Protein AF-A0A645GIV3-F1 (afdb_monomer_lite)

InterPro domains:
  IPR002508 N-acetylmuramoyl-L-alanine amidase, catalytic domain [PF01520] (1-38)

Secondary structure (DSSP, 8-state):
----------TTSHHHHHHHT-HHHHHHHHHHHHHHHHHHHHT-

Radius of gyration: 13.07 Å; chains: 1; bounding box: 32×14×31 Å

Foldseek 3Di:
DDDDDDDQADCPDPVRVVLVPDPVSVVVVVVVVVVVVVVVVVVD

pLDDT: mean 95.0, std 8.56, range [53.31, 98.69]

Structure (mmCIF, N/CA/C/O backbone):
data_AF-A0A645GIV3-F1
#
_entry.id   AF-A0A645GIV3-F1
#
loop_
_atom_site.group_PDB
_atom_site.id
_atom_site.type_symbol
_atom_site.label_atom_id
_atom_site.label_alt_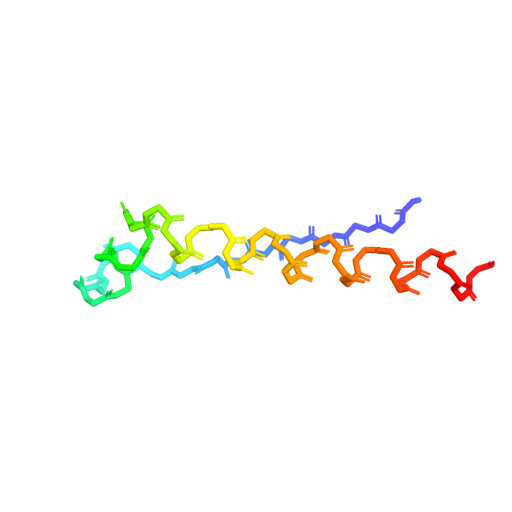id
_atom_site.label_comp_id
_atom_site.label_asym_id
_atom_site.label_entity_id
_atom_site.label_seq_id
_atom_site.pdbx_PDB_ins_code
_atom_site.Cartn_x
_atom_site.Cartn_y
_atom_site.Cartn_z
_atom_site.occupancy
_atom_site.B_iso_or_equiv
_atom_site.auth_seq_id
_atom_site.auth_comp_id
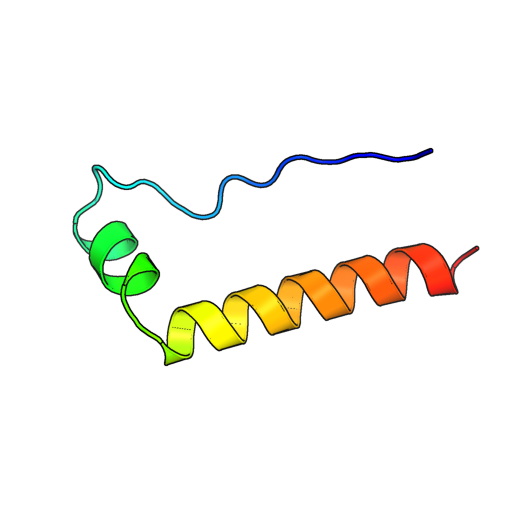_atom_site.auth_asym_id
_atom_site.auth_atom_id
_atom_site.pdbx_PDB_model_num
ATOM 1 N N . MET A 1 1 ? 21.514 0.059 -5.026 1.00 82.69 1 MET A N 1
ATOM 2 C CA . MET A 1 1 ? 20.119 -0.212 -5.431 1.00 82.69 1 MET A CA 1
ATOM 3 C C . MET A 1 1 ? 19.259 0.955 -4.969 1.00 82.69 1 MET A C 1
ATOM 5 O O . MET A 1 1 ? 19.473 1.387 -3.841 1.00 82.69 1 MET A O 1
ATOM 9 N N . PRO A 1 2 ? 18.367 1.500 -5.809 1.00 91.56 2 PRO A N 1
ATOM 10 C CA . PRO A 1 2 ? 17.433 2.552 -5.405 1.00 91.56 2 PRO A CA 1
ATOM 11 C C . PRO A 1 2 ? 16.379 2.006 -4.429 1.00 91.56 2 PRO A C 1
ATOM 13 O O . PRO A 1 2 ? 15.991 0.844 -4.538 1.00 91.56 2 PRO A O 1
ATOM 16 N N . ALA A 1 3 ? 15.929 2.832 -3.481 1.00 95.06 3 ALA A N 1
ATOM 17 C CA . ALA A 1 3 ? 14.934 2.457 -2.474 1.00 95.06 3 ALA A CA 1
ATOM 18 C C . ALA A 1 3 ? 14.007 3.636 -2.142 1.00 95.06 3 ALA A C 1
ATOM 20 O O . ALA A 1 3 ? 14.436 4.789 -2.168 1.00 95.06 3 ALA A O 1
ATOM 21 N N . ALA A 1 4 ? 12.752 3.331 -1.810 1.00 95.38 4 ALA A N 1
ATOM 22 C CA . ALA A 1 4 ? 11.759 4.288 -1.335 1.00 95.38 4 ALA A CA 1
ATOM 23 C C . ALA A 1 4 ? 10.832 3.617 -0.311 1.00 95.38 4 ALA A C 1
ATOM 25 O O . ALA A 1 4 ? 10.567 2.419 -0.407 1.00 95.38 4 ALA A O 1
ATOM 26 N N . LEU A 1 5 ? 10.334 4.404 0.643 1.00 97.62 5 LEU A N 1
ATOM 27 C CA . LEU A 1 5 ? 9.285 4.022 1.587 1.00 97.62 5 LEU A CA 1
ATOM 28 C C . LEU A 1 5 ? 8.053 4.875 1.283 1.00 97.62 5 LEU A C 1
ATOM 30 O O . LEU A 1 5 ? 8.180 6.082 1.078 1.00 97.62 5 LEU A O 1
ATOM 34 N N . LEU A 1 6 ? 6.884 4.241 1.211 1.00 96.94 6 LEU A N 1
ATOM 35 C CA . LEU A 1 6 ? 5.617 4.913 0.948 1.00 96.94 6 LEU A CA 1
ATOM 36 C C . LEU A 1 6 ? 4.722 4.792 2.178 1.00 96.94 6 LEU A C 1
ATOM 38 O O . LEU A 1 6 ? 4.410 3.682 2.603 1.00 96.94 6 LEU A O 1
ATOM 42 N N . GLU A 1 7 ? 4.273 5.934 2.686 1.00 97.38 7 GLU A N 1
ATOM 43 C CA . GLU A 1 7 ? 3.154 6.000 3.623 1.00 97.38 7 GLU A CA 1
ATOM 44 C C . GLU A 1 7 ? 1.853 6.020 2.817 1.00 97.38 7 GLU A C 1
ATOM 46 O O . GLU A 1 7 ? 1.656 6.882 1.960 1.00 97.38 7 GLU A O 1
ATOM 51 N N . LEU A 1 8 ? 0.987 5.034 3.049 1.00 96.62 8 LEU A N 1
ATOM 52 C CA . LEU A 1 8 ? -0.186 4.764 2.205 1.00 96.62 8 LEU A CA 1
ATOM 53 C C . LEU A 1 8 ? -1.482 5.407 2.727 1.00 96.62 8 LEU A C 1
ATOM 55 O O . LEU A 1 8 ? -2.501 5.394 2.038 1.00 96.62 8 LEU A O 1
ATOM 59 N N . GLY A 1 9 ? -1.435 5.970 3.935 1.00 96.94 9 GLY A N 1
ATOM 60 C CA . GLY A 1 9 ? -2.518 6.720 4.563 1.00 96.94 9 GLY A CA 1
ATOM 61 C C . GLY A 1 9 ? -2.355 6.814 6.082 1.00 96.94 9 GLY A C 1
ATOM 62 O O . GLY A 1 9 ? -1.499 6.156 6.675 1.00 96.94 9 GLY A O 1
ATOM 63 N N . TYR A 1 10 ? -3.201 7.615 6.726 1.00 98.12 10 TYR A N 1
ATOM 64 C CA . TYR A 1 10 ? -3.217 7.799 8.178 1.00 98.12 10 TYR A CA 1
ATOM 65 C C . TYR A 1 10 ? -4.241 6.887 8.861 1.00 98.12 10 TYR A C 1
ATOM 67 O O . TYR A 1 10 ? -5.448 7.067 8.726 1.00 98.12 10 TYR A O 1
ATOM 75 N N . MET A 1 11 ? -3.774 5.964 9.707 1.00 97.75 11 MET A N 1
ATOM 76 C CA . MET A 1 11 ? -4.664 5.059 10.456 1.00 97.75 11 MET A CA 1
ATOM 77 C C . MET A 1 11 ? -5.526 5.765 11.514 1.00 97.75 11 MET A C 1
ATOM 79 O O . MET A 1 11 ? -6.539 5.223 11.949 1.00 97.75 11 MET A O 1
ATOM 83 N N . THR A 1 12 ? -5.123 6.956 11.958 1.00 98.25 12 THR A N 1
ATOM 84 C CA . THR A 1 12 ? -5.867 7.773 12.928 1.00 98.25 12 THR A CA 1
ATOM 85 C C . THR A 1 12 ? -6.957 8.625 12.279 1.00 98.25 12 THR A C 1
ATOM 87 O O . THR A 1 12 ? -7.832 9.128 12.980 1.00 98.25 12 THR A O 1
ATOM 90 N N . ASN A 1 13 ? -6.934 8.777 10.952 1.00 98.56 13 ASN A N 1
ATOM 91 C CA . ASN A 1 13 ? -8.002 9.410 10.194 1.00 98.56 13 ASN A CA 1
ATOM 92 C C . ASN A 1 13 ? -9.051 8.346 9.847 1.00 98.56 13 ASN A C 1
ATOM 94 O O . ASN A 1 13 ? -8.742 7.350 9.200 1.00 98.56 13 ASN A O 1
ATOM 98 N N . SER A 1 14 ? -10.298 8.539 10.277 1.00 98.31 14 SER A N 1
ATOM 99 C CA . SER A 1 14 ? -11.355 7.535 10.108 1.00 98.31 14 SER A CA 1
ATOM 100 C C . SER A 1 14 ? -11.696 7.248 8.643 1.00 98.31 14 SER A C 1
ATOM 102 O O . SER A 1 14 ? -11.968 6.096 8.305 1.00 98.31 14 SER A O 1
ATOM 104 N N . THR A 1 15 ? -11.658 8.261 7.776 1.00 98.50 15 THR A N 1
ATOM 105 C CA . THR A 1 15 ? -11.919 8.112 6.338 1.00 98.50 15 THR A CA 1
ATOM 106 C C . THR A 1 15 ? -10.796 7.336 5.663 1.00 98.50 15 THR A C 1
ATOM 108 O O . THR A 1 15 ? -11.054 6.394 4.919 1.00 98.50 15 THR A O 1
ATOM 111 N N . GLU A 1 16 ? -9.542 7.687 5.948 1.00 98.38 16 GLU A N 1
ATOM 112 C CA . GLU A 1 16 ? -8.399 6.970 5.378 1.00 98.38 16 GLU A CA 1
ATOM 113 C C . GLU A 1 16 ? -8.297 5.549 5.922 1.00 98.38 16 GLU A C 1
ATOM 115 O O . GLU A 1 16 ? -8.054 4.626 5.157 1.00 98.38 16 GLU A O 1
ATOM 120 N N . LEU A 1 17 ? -8.572 5.335 7.210 1.00 98.69 17 LEU A N 1
ATOM 121 C CA . LEU A 1 17 ? -8.635 3.998 7.791 1.00 98.69 17 LE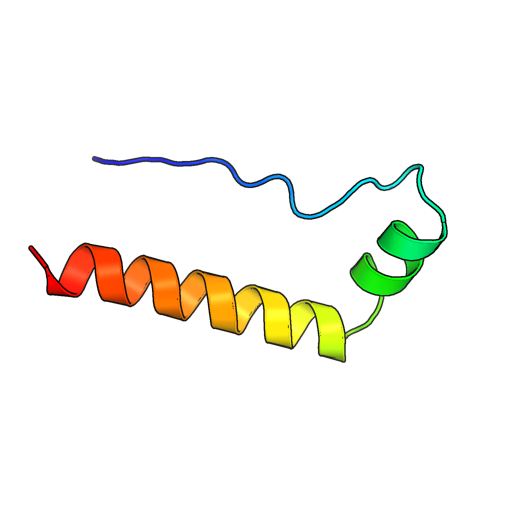U A CA 1
ATOM 122 C C . LEU A 1 17 ? -9.721 3.134 7.135 1.00 98.69 17 LEU A C 1
ATOM 124 O O . LEU A 1 17 ? -9.514 1.932 6.975 1.00 98.69 17 LEU A O 1
ATOM 128 N N . ALA A 1 18 ? -10.870 3.717 6.779 1.00 98.62 18 ALA A N 1
ATOM 129 C CA . ALA A 1 18 ? -11.915 3.005 6.049 1.00 98.62 18 ALA A CA 1
ATOM 130 C C . ALA A 1 18 ? -11.429 2.599 4.651 1.00 98.62 18 ALA A C 1
ATOM 132 O O . ALA A 1 18 ? -11.545 1.431 4.292 1.00 98.62 18 ALA A O 1
ATOM 133 N N . ASN A 1 19 ? -10.794 3.517 3.918 1.00 98.44 19 ASN A N 1
ATOM 134 C CA . ASN A 1 19 ? -10.205 3.228 2.609 1.00 98.44 19 ASN A CA 1
ATOM 135 C C . ASN A 1 19 ? -9.089 2.173 2.695 1.00 98.44 19 ASN A C 1
ATOM 137 O O . ASN A 1 19 ? -9.040 1.250 1.892 1.00 98.44 19 ASN A O 1
ATOM 141 N N . LEU A 1 20 ? -8.218 2.247 3.706 1.00 98.25 20 LEU A N 1
ATOM 142 C CA . LEU A 1 20 ? -7.141 1.275 3.923 1.00 98.25 20 LEU A CA 1
ATOM 143 C C . LEU A 1 20 ? -7.657 -0.140 4.219 1.00 98.25 20 LEU A C 1
ATOM 145 O O . LEU A 1 20 ? -6.900 -1.097 4.077 1.00 98.25 20 LEU A O 1
ATOM 149 N N . LYS A 1 21 ? -8.920 -0.288 4.631 1.00 98.06 21 LYS A N 1
ATOM 150 C CA . LYS A 1 21 ? -9.584 -1.578 4.869 1.00 98.06 21 LYS A CA 1
ATOM 151 C C . LYS A 1 21 ? -10.446 -2.043 3.694 1.00 98.06 21 LYS A C 1
ATOM 153 O O . LYS A 1 21 ? -10.990 -3.139 3.769 1.00 98.06 21 LYS A O 1
ATOM 158 N N . ASP A 1 22 ? -10.602 -1.220 2.663 1.00 98.56 22 ASP A N 1
ATOM 159 C CA . ASP A 1 22 ? -11.424 -1.527 1.499 1.00 98.56 22 ASP A CA 1
ATOM 160 C C . ASP A 1 22 ? -10.603 -2.258 0.428 1.00 98.56 22 ASP A C 1
ATOM 162 O O . ASP A 1 22 ? -9.569 -1.770 -0.036 1.00 98.56 22 ASP A O 1
ATOM 166 N N . ASP A 1 23 ? -11.077 -3.433 0.015 1.00 98.69 23 ASP A N 1
ATOM 167 C CA . ASP A 1 23 ? -10.365 -4.293 -0.934 1.00 98.69 23 ASP A CA 1
ATOM 168 C C . ASP A 1 23 ? -10.191 -3.628 -2.309 1.00 98.69 23 ASP A C 1
ATOM 170 O O . ASP A 1 23 ? -9.150 -3.778 -2.956 1.00 98.69 23 ASP A O 1
ATOM 174 N N . ALA A 1 24 ? -11.192 -2.884 -2.790 1.00 98.62 24 ALA A N 1
ATOM 175 C CA . ALA A 1 24 ? -11.107 -2.223 -4.090 1.00 98.62 24 ALA A CA 1
ATOM 176 C C . ALA A 1 24 ? -10.073 -1.088 -4.057 1.00 98.62 24 ALA A C 1
ATOM 178 O O . ALA A 1 24 ? -9.263 -0.955 -4.979 1.00 98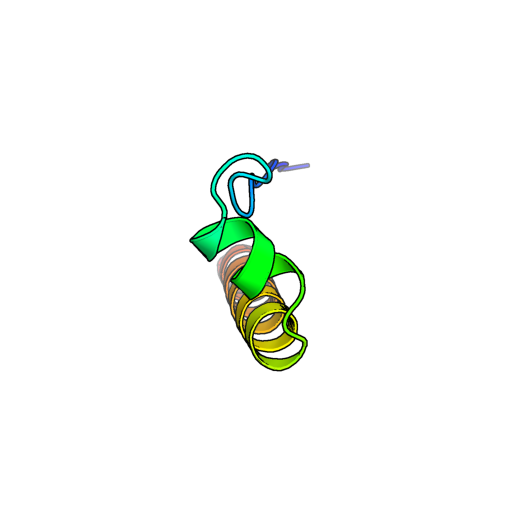.62 24 ALA A O 1
ATOM 179 N N . TYR A 1 25 ? -10.048 -0.322 -2.966 1.00 98.44 25 TYR A N 1
ATOM 180 C CA . TYR A 1 25 ? -9.056 0.717 -2.723 1.00 98.44 25 TYR A CA 1
ATOM 181 C C . TYR A 1 25 ? -7.636 0.144 -2.646 1.00 98.44 25 TYR A C 1
ATOM 183 O O . TYR A 1 25 ? -6.725 0.657 -3.301 1.00 98.44 25 TYR A O 1
ATOM 191 N N . GLN A 1 26 ? -7.442 -0.960 -1.917 1.00 98.56 26 GLN A N 1
ATOM 192 C CA . GLN A 1 26 ? -6.146 -1.638 -1.834 1.00 98.56 26 GLN A CA 1
ATOM 193 C C . GLN A 1 26 ? -5.653 -2.112 -3.208 1.00 98.56 26 GLN A C 1
ATOM 195 O O . GLN A 1 26 ? -4.487 -1.901 -3.554 1.00 98.56 26 GLN A O 1
ATOM 200 N N . ASN A 1 27 ? -6.535 -2.696 -4.021 1.00 98.69 27 ASN A N 1
ATOM 201 C CA . ASN A 1 27 ? -6.186 -3.146 -5.368 1.00 98.69 27 ASN A CA 1
ATOM 202 C C . ASN A 1 27 ? -5.782 -1.979 -6.282 1.00 98.69 27 ASN A C 1
ATOM 204 O O . ASN A 1 27 ? -4.756 -2.058 -6.963 1.00 98.69 27 ASN A O 1
ATOM 208 N N . ALA A 1 28 ? -6.529 -0.872 -6.253 1.00 98.56 28 ALA A N 1
ATOM 209 C CA . ALA A 1 28 ? -6.200 0.325 -7.027 1.00 98.56 28 ALA A CA 1
ATOM 210 C C . ALA A 1 28 ? -4.846 0.929 -6.609 1.00 98.56 28 ALA A C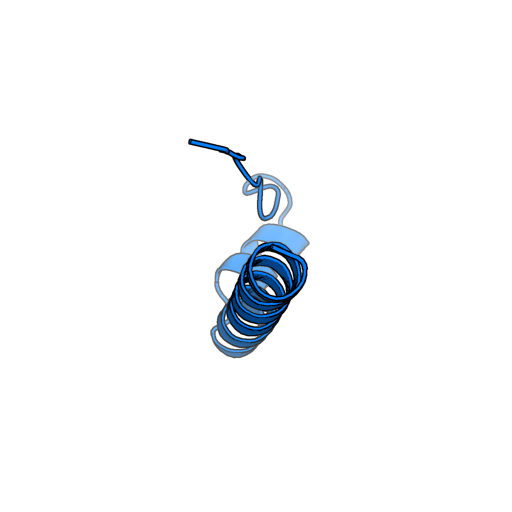 1
ATOM 212 O O . ALA A 1 28 ? -4.040 1.335 -7.453 1.00 98.56 28 ALA A O 1
ATOM 213 N N . MET A 1 29 ? -4.562 0.944 -5.304 1.00 98.25 29 MET A N 1
ATOM 214 C CA . MET A 1 29 ? -3.291 1.409 -4.754 1.00 98.25 29 MET A CA 1
ATOM 215 C C . MET A 1 29 ? -2.110 0.557 -5.245 1.00 98.25 29 MET A C 1
ATOM 217 O O . MET A 1 29 ? -1.117 1.103 -5.735 1.00 98.25 29 MET A O 1
ATOM 221 N N . VAL A 1 30 ? -2.224 -0.774 -5.180 1.00 98.00 30 VAL A N 1
ATOM 222 C CA . VAL A 1 30 ? -1.187 -1.695 -5.675 1.00 98.00 30 VAL A CA 1
ATOM 223 C C . VAL A 1 30 ? -0.982 -1.541 -7.182 1.00 98.00 30 VAL A C 1
ATOM 225 O O . VAL A 1 30 ? 0.162 -1.508 -7.639 1.00 98.00 30 VAL A O 1
ATOM 228 N N . GLU A 1 31 ? -2.052 -1.376 -7.962 1.00 98.44 31 GLU A N 1
ATOM 229 C CA . GLU A 1 31 ? -1.950 -1.147 -9.406 1.00 98.44 31 GLU A CA 1
ATOM 230 C C . GLU A 1 31 ? -1.118 0.110 -9.723 1.00 98.44 31 GLU A C 1
ATOM 232 O O . GLU A 1 31 ? -0.251 0.088 -10.605 1.00 98.44 31 GLU A O 1
ATOM 237 N N . GLY A 1 32 ? -1.329 1.196 -8.972 1.00 98.12 32 GLY A N 1
ATOM 238 C CA . GLY A 1 32 ? -0.537 2.421 -9.077 1.00 98.12 32 GLY A CA 1
ATOM 239 C C . GLY A 1 32 ? 0.946 2.204 -8.761 1.00 98.12 32 GLY A C 1
ATOM 240 O O . GLY A 1 32 ? 1.812 2.636 -9.529 1.00 98.12 32 GLY A O 1
ATOM 241 N N . ILE A 1 33 ? 1.248 1.483 -7.677 1.00 98.12 33 ILE A N 1
ATOM 242 C CA . ILE A 1 33 ? 2.625 1.165 -7.264 1.00 98.12 33 ILE A CA 1
ATOM 243 C C . ILE A 1 33 ? 3.330 0.325 -8.337 1.00 98.12 33 ILE A C 1
ATOM 245 O O . ILE A 1 33 ? 4.435 0.665 -8.764 1.00 98.12 33 ILE A O 1
ATOM 249 N N . VAL A 1 34 ? 2.678 -0.726 -8.842 1.00 97.44 34 VAL A N 1
ATOM 250 C CA . VAL A 1 34 ? 3.229 -1.592 -9.896 1.00 97.44 34 VAL A CA 1
ATOM 251 C C . VAL A 1 34 ? 3.510 -0.795 -11.172 1.00 97.44 34 VAL A C 1
ATOM 253 O O . VAL A 1 34 ? 4.578 -0.943 -11.773 1.00 97.44 34 VAL A O 1
ATOM 256 N N . LYS A 1 35 ? 2.597 0.096 -11.582 1.00 97.56 35 LYS A N 1
ATOM 257 C CA . LYS A 1 35 ? 2.813 0.992 -12.732 1.00 97.56 35 LYS A CA 1
ATOM 258 C C . LYS A 1 35 ? 4.032 1.894 -12.531 1.00 97.56 35 LYS A C 1
ATOM 260 O O . LYS A 1 35 ? 4.835 2.032 -13.456 1.00 97.56 35 LYS A O 1
ATOM 265 N N . ALA A 1 36 ? 4.190 2.483 -11.346 1.00 95.62 36 ALA A N 1
ATOM 266 C CA . ALA A 1 36 ? 5.312 3.363 -11.030 1.00 95.62 36 ALA A CA 1
ATOM 267 C C . ALA A 1 36 ? 6.657 2.620 -11.059 1.00 95.62 36 ALA A C 1
ATOM 269 O O . ALA A 1 36 ? 7.593 3.081 -11.715 1.00 95.62 36 ALA A O 1
ATOM 270 N N . VAL A 1 37 ? 6.732 1.442 -10.430 1.00 95.44 37 VAL A N 1
ATOM 271 C CA . VAL A 1 37 ? 7.932 0.590 -10.432 1.00 95.44 37 VAL A CA 1
ATOM 272 C C . VAL A 1 37 ? 8.296 0.168 -11.856 1.00 95.44 37 VAL A C 1
ATOM 274 O O . VAL A 1 37 ? 9.436 0.345 -12.284 1.00 95.44 37 VAL A O 1
ATOM 277 N N . ASN A 1 38 ? 7.322 -0.305 -12.636 1.00 95.56 38 ASN A N 1
ATOM 278 C CA . ASN A 1 38 ? 7.551 -0.684 -14.030 1.00 95.56 38 ASN A CA 1
ATOM 279 C C . ASN A 1 38 ? 8.049 0.494 -14.875 1.00 95.56 38 ASN A C 1
ATOM 281 O O . ASN A 1 38 ? 8.939 0.323 -15.702 1.00 95.56 38 ASN A O 1
ATOM 285 N N . ARG A 1 39 ? 7.494 1.697 -14.684 1.00 95.38 39 ARG A N 1
ATOM 286 C CA . ARG A 1 39 ? 7.962 2.903 -15.381 1.00 95.38 39 ARG A CA 1
ATOM 287 C C . ARG A 1 39 ? 9.399 3.254 -14.999 1.00 95.38 39 ARG A C 1
ATOM 289 O O . ARG A 1 39 ? 10.168 3.606 -15.886 1.00 95.38 39 ARG A O 1
ATOM 296 N N . TYR A 1 40 ? 9.747 3.159 -13.717 1.00 93.94 40 TYR A N 1
ATOM 297 C CA . TYR A 1 40 ? 11.097 3.441 -13.234 1.00 93.94 40 TYR A CA 1
ATOM 298 C C . TYR A 1 40 ? 12.138 2.542 -13.915 1.00 93.94 40 TYR A C 1
ATOM 300 O O . TYR A 1 40 ? 13.135 3.047 -14.418 1.00 93.94 40 TYR A O 1
ATOM 308 N N . PHE A 1 41 ? 11.868 1.237 -14.021 1.00 91.69 41 PHE A N 1
ATOM 309 C CA . PHE A 1 41 ? 12.799 0.286 -14.640 1.00 91.69 41 PHE A CA 1
ATOM 310 C C . PHE A 1 41 ? 12.738 0.221 -16.172 1.00 91.69 41 PHE A C 1
ATOM 312 O O . PHE A 1 41 ? 13.705 -0.210 -16.782 1.00 91.69 41 PHE A O 1
ATOM 319 N N . LYS A 1 42 ? 11.652 0.663 -16.819 1.00 88.94 42 LYS A N 1
ATOM 320 C CA . LYS A 1 42 ? 11.596 0.785 -18.292 1.00 88.94 42 LYS A CA 1
ATOM 321 C C . LYS A 1 42 ? 12.449 1.930 -18.845 1.00 88.94 42 LYS A C 1
ATOM 323 O O . LYS A 1 42 ? 12.736 1.933 -20.035 1.00 88.94 42 LYS A O 1
ATOM 328 N N . GLY A 1 43 ? 12.762 2.929 -18.019 1.00 63.94 43 GLY A N 1
ATOM 329 C CA . GLY A 1 43 ? 13.649 4.039 -18.379 1.00 63.94 43 GLY A CA 1
ATOM 330 C C . GLY A 1 43 ? 15.132 3.770 -18.106 1.00 63.94 43 GLY A C 1
ATOM 331 O O . GLY A 1 43 ? 15.931 4.683 -18.307 1.00 63.94 43 GLY A O 1
ATOM 332 N N . TYR A 1 44 ? 15.470 2.571 -17.618 1.00 53.31 44 TYR A N 1
ATOM 333 C CA . TYR A 1 4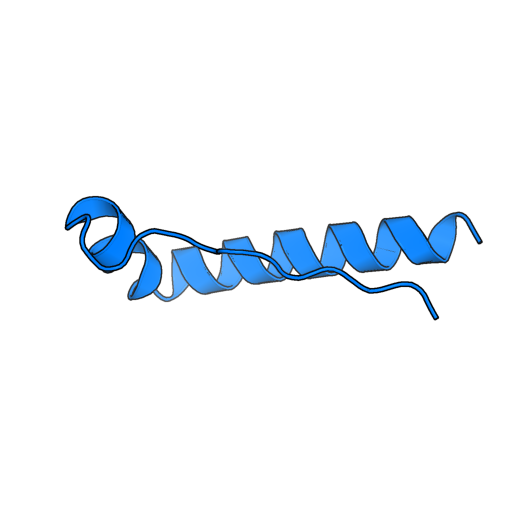4 ? 16.835 2.076 -17.433 1.00 53.31 44 TYR A CA 1
ATOM 334 C C . TYR A 1 44 ? 17.296 1.250 -18.634 1.00 53.31 44 TYR A C 1
ATOM 336 O O . TYR A 1 44 ? 16.447 0.540 -19.220 1.00 53.31 44 TYR A O 1
#

Sequence (44 aa):
MPAALLELGYMTNSTELANLKDDAYQNAMVEGIVKAVNRYFKGY

Organism: NCBI:txid1076179